Protein AF-A0A915Q107-F1 (afdb_monomer)

InterPro domains:
  IPR011598 Myc-type, basic helix-loop-helix (bHLH) domain [PF00010] (28-72)
  IPR011598 Myc-type, basic helix-loop-helix (bHLH) domain [PS50888] (27-79)
  IPR011598 Myc-type, basic helix-loop-helix (bHLH) domain [SM00353] (33-85)
  IPR036638 Helix-loop-helix DNA-binding domain superfamily [G3DSA:4.10.280.10] (27-77)
  IPR036638 Helix-loop-helix DNA-binding domain superfamily [SSF47459] (25-73)
  IPR050359 Basic helix-loop-helix transcription factors [PTHR19290] (21-73)

Structure (mmCIF, N/CA/C/O backbone):
data_AF-A0A915Q107-F1
#
_entry.id   AF-A0A915Q107-F1
#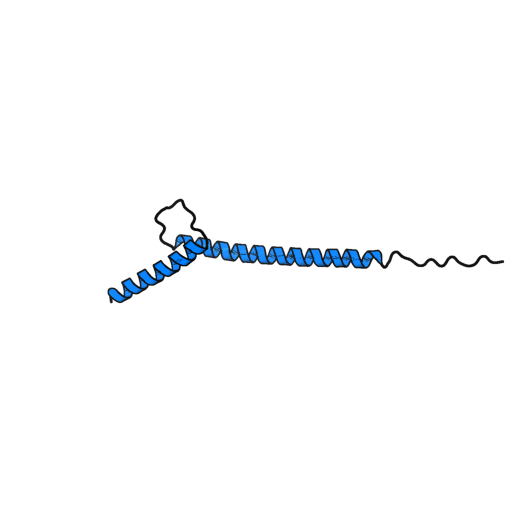
loop_
_atom_site.group_PDB
_atom_site.id
_atom_site.type_symbol
_atom_site.label_atom_id
_atom_site.label_alt_id
_atom_site.label_comp_id
_atom_site.label_asym_id
_atom_site.label_entity_id
_atom_site.label_seq_id
_atom_site.pdbx_PDB_ins_code
_atom_site.Cartn_x
_atom_site.Cartn_y
_atom_site.Cartn_z
_atom_site.occupancy
_atom_site.B_iso_or_equiv
_atom_site.auth_seq_id
_atom_site.auth_comp_id
_atom_site.auth_asym_id
_atom_site.auth_atom_id
_atom_site.pdbx_PDB_model_num
ATOM 1 N N . MET A 1 1 ? 52.239 11.592 -60.857 1.00 43.16 1 MET A N 1
ATOM 2 C CA . MET A 1 1 ? 52.809 10.636 -59.883 1.00 43.16 1 MET A CA 1
ATOM 3 C C . MET A 1 1 ? 53.106 11.462 -58.639 1.00 43.16 1 MET A C 1
ATOM 5 O O . MET A 1 1 ? 53.968 12.314 -58.725 1.00 43.16 1 MET A O 1
ATOM 9 N N . THR A 1 2 ? 52.383 11.459 -57.527 1.00 44.44 2 THR A N 1
ATOM 10 C CA . THR A 1 2 ? 51.306 10.624 -56.985 1.00 44.44 2 THR A CA 1
ATOM 11 C C . THR A 1 2 ? 50.666 11.509 -55.904 1.00 44.44 2 THR A C 1
ATOM 13 O O . THR A 1 2 ? 51.403 12.075 -55.099 1.00 44.44 2 THR A O 1
ATOM 16 N N . ALA A 1 3 ? 49.348 11.716 -55.905 1.00 46.88 3 ALA A N 1
ATOM 17 C CA . ALA A 1 3 ? 48.696 12.427 -54.800 1.00 46.88 3 ALA A CA 1
ATOM 18 C C . ALA A 1 3 ? 48.702 11.517 -53.553 1.00 46.88 3 ALA A C 1
ATOM 20 O O . ALA A 1 3 ? 48.443 10.319 -53.706 1.00 46.88 3 ALA A O 1
ATOM 21 N N . PRO A 1 4 ? 49.019 12.018 -52.346 1.00 54.91 4 PRO A N 1
ATOM 22 C CA . PRO A 1 4 ? 49.026 11.185 -51.151 1.00 54.91 4 PRO A CA 1
ATOM 23 C C . PRO A 1 4 ? 47.597 10.859 -50.692 1.00 54.91 4 PRO A C 1
ATOM 25 O O . PRO A 1 4 ? 46.687 11.682 -50.797 1.00 54.91 4 PRO A O 1
ATOM 28 N N . LEU A 1 5 ? 47.430 9.627 -50.201 1.00 49.06 5 LEU A N 1
ATOM 29 C CA . LEU A 1 5 ? 46.194 9.048 -49.675 1.00 49.06 5 LEU A CA 1
ATOM 30 C C . LEU A 1 5 ? 45.532 9.952 -48.625 1.00 49.06 5 LEU A C 1
ATOM 32 O O . LEU A 1 5 ? 46.156 10.328 -47.633 1.00 49.06 5 LEU A O 1
ATOM 36 N N . SER A 1 6 ? 44.230 10.190 -48.787 1.00 51.03 6 SER A N 1
ATOM 37 C CA . SER A 1 6 ? 43.363 10.627 -47.698 1.00 51.03 6 SER A CA 1
ATOM 38 C C . SER A 1 6 ? 43.298 9.520 -46.645 1.00 51.03 6 SER A C 1
ATOM 40 O O . SER A 1 6 ? 42.664 8.484 -46.855 1.00 51.03 6 SER A O 1
ATOM 42 N N . VAL A 1 7 ? 43.966 9.739 -45.516 1.00 50.44 7 VAL A N 1
ATOM 43 C CA . VAL A 1 7 ? 43.739 8.982 -44.285 1.00 50.44 7 VAL A CA 1
ATOM 44 C C . VAL A 1 7 ? 42.280 9.203 -43.878 1.00 50.44 7 VAL A C 1
ATOM 46 O O . VAL A 1 7 ? 41.910 10.279 -43.416 1.00 50.44 7 VAL A O 1
ATOM 49 N N . ILE A 1 8 ? 41.442 8.192 -44.101 1.00 50.84 8 ILE A N 1
ATOM 50 C CA . ILE A 1 8 ? 40.106 8.098 -43.514 1.00 50.84 8 ILE A CA 1
ATOM 51 C C . ILE A 1 8 ? 40.319 7.546 -42.106 1.00 50.84 8 ILE A C 1
ATOM 53 O O . ILE A 1 8 ? 40.489 6.345 -41.914 1.00 50.84 8 ILE A O 1
ATOM 57 N N . THR A 1 9 ? 40.387 8.428 -41.115 1.00 52.88 9 THR A N 1
ATOM 58 C CA . THR A 1 9 ? 40.149 8.043 -39.722 1.00 52.88 9 THR A CA 1
ATOM 59 C C . THR A 1 9 ? 38.643 8.067 -39.494 1.00 52.88 9 THR A C 1
ATOM 61 O O . THR A 1 9 ? 38.046 9.141 -39.448 1.00 52.88 9 THR A O 1
ATOM 64 N N . ASP A 1 10 ? 38.035 6.885 -39.392 1.00 46.75 10 ASP A N 1
ATOM 65 C CA . ASP A 1 10 ? 36.628 6.693 -39.034 1.00 46.75 10 ASP A CA 1
ATOM 66 C C . ASP A 1 10 ? 36.334 7.251 -37.625 1.00 46.75 10 ASP A C 1
ATOM 68 O O . ASP A 1 10 ? 36.498 6.575 -36.608 1.00 46.75 10 ASP A O 1
ATOM 72 N N . ASP A 1 11 ? 35.855 8.494 -37.560 1.00 51.38 11 ASP A N 1
ATOM 73 C CA . ASP A 1 11 ? 35.402 9.188 -36.337 1.00 51.38 11 ASP A CA 1
ATOM 74 C C . ASP A 1 11 ? 34.041 8.660 -35.807 1.00 51.38 11 ASP A C 1
ATOM 76 O O . ASP A 1 11 ? 33.512 9.081 -34.780 1.00 51.38 11 ASP A O 1
ATOM 80 N N . SER A 1 12 ? 33.453 7.669 -36.480 1.00 53.72 12 SER A N 1
ATOM 81 C CA . SER A 1 12 ? 32.124 7.108 -36.189 1.00 53.72 12 SER A CA 1
ATOM 82 C C . SER A 1 12 ? 32.090 6.094 -35.030 1.00 53.72 12 SER A C 1
ATOM 84 O O . SER A 1 12 ? 31.012 5.687 -34.579 1.00 53.72 12 SER A O 1
ATOM 86 N N . THR A 1 13 ? 33.248 5.699 -34.490 1.00 51.22 13 THR A N 1
ATOM 87 C CA . THR A 1 13 ? 33.333 4.677 -33.426 1.00 51.22 13 THR A CA 1
ATOM 88 C C . THR A 1 13 ? 33.220 5.265 -32.008 1.00 51.22 13 THR A C 1
ATOM 90 O O . THR A 1 13 ? 32.726 4.598 -31.095 1.00 51.22 13 THR A O 1
ATOM 93 N N . ILE A 1 14 ? 33.589 6.534 -31.794 1.00 56.06 14 ILE A N 1
ATOM 94 C CA . ILE A 1 14 ? 33.616 7.143 -30.447 1.00 56.06 14 ILE A CA 1
ATOM 95 C C . ILE A 1 14 ? 32.215 7.602 -30.002 1.00 56.06 14 ILE A C 1
ATOM 97 O O . ILE A 1 14 ? 31.864 7.503 -28.824 1.00 56.06 14 ILE A O 1
ATOM 101 N N . THR A 1 15 ? 31.357 8.016 -30.938 1.00 54.44 15 THR A N 1
ATOM 102 C CA . THR A 1 15 ? 29.999 8.492 -30.631 1.00 54.44 15 THR A CA 1
ATOM 103 C C . THR A 1 15 ? 29.032 7.350 -30.299 1.00 54.44 15 THR A C 1
ATOM 105 O O . THR A 1 15 ? 28.114 7.539 -29.516 1.00 54.44 15 THR A O 1
ATOM 108 N N . SER A 1 16 ? 29.228 6.135 -30.811 1.00 56.69 16 SER A N 1
ATOM 109 C CA . SER A 1 16 ? 28.248 5.044 -30.637 1.00 56.69 16 SER A CA 1
ATOM 110 C C . SER A 1 16 ? 28.301 4.370 -29.253 1.00 56.69 16 SER A C 1
ATOM 112 O O . SER A 1 16 ? 27.289 3.895 -28.734 1.00 56.69 16 SER A O 1
ATOM 114 N N . THR A 1 17 ? 29.468 4.356 -28.607 1.00 58.78 17 THR A N 1
ATOM 115 C CA . THR A 1 17 ? 29.703 3.622 -27.346 1.00 58.78 17 THR A CA 1
ATOM 116 C C . THR A 1 17 ? 29.162 4.343 -26.104 1.00 58.78 17 THR A C 1
ATOM 118 O O . THR A 1 17 ? 28.736 3.705 -25.133 1.00 58.78 17 THR A O 1
ATOM 121 N N . THR A 1 18 ? 29.118 5.676 -26.126 1.00 61.12 18 THR A N 1
ATOM 122 C CA . THR A 1 18 ? 28.674 6.512 -24.997 1.00 61.12 18 THR A CA 1
ATOM 123 C C . THR A 1 18 ? 27.146 6.580 -24.884 1.00 61.12 18 THR A C 1
ATOM 125 O O . THR A 1 18 ? 26.598 6.479 -23.781 1.00 61.12 18 THR A O 1
ATOM 128 N N . PHE A 1 19 ? 26.433 6.659 -26.012 1.00 63.94 19 PHE A N 1
ATOM 129 C CA . PHE A 1 19 ? 24.965 6.674 -26.055 1.00 63.94 19 PHE A CA 1
ATOM 130 C C . PHE A 1 19 ? 24.343 5.304 -25.738 1.00 63.94 19 PHE A C 1
ATOM 132 O O . PHE A 1 19 ? 23.310 5.230 -25.071 1.00 63.94 19 PHE A O 1
ATOM 139 N N . ASP A 1 20 ? 24.979 4.204 -26.144 1.00 71.44 20 ASP A N 1
ATOM 140 C CA . ASP A 1 20 ? 24.537 2.855 -25.763 1.00 71.44 20 ASP A CA 1
ATOM 141 C C . ASP A 1 20 ? 24.741 2.607 -24.254 1.00 71.44 20 ASP A C 1
ATOM 143 O O . ASP A 1 20 ? 23.851 2.122 -23.550 1.00 71.44 20 ASP A O 1
ATOM 147 N N . SER A 1 21 ? 25.872 3.054 -23.701 1.00 75.06 21 SER A N 1
ATOM 148 C CA . SER A 1 21 ? 26.150 2.962 -22.260 1.00 75.06 21 SER A CA 1
ATOM 149 C C . SER A 1 21 ? 25.155 3.764 -21.407 1.00 75.06 21 SER A C 1
ATOM 151 O O . SER A 1 21 ? 24.679 3.276 -20.373 1.00 75.06 21 SER A O 1
ATOM 153 N N . SER A 1 22 ? 24.774 4.968 -21.848 1.00 79.94 22 SER A N 1
ATOM 154 C CA . SER A 1 22 ? 23.776 5.794 -21.154 1.00 79.94 22 SER A CA 1
ATOM 155 C C . SER A 1 22 ? 22.363 5.191 -21.230 1.00 79.94 22 SER A C 1
ATOM 157 O O . SER A 1 22 ? 21.646 5.160 -20.221 1.00 79.94 22 SER A O 1
ATOM 159 N N . ASN A 1 23 ? 21.986 4.602 -22.370 1.00 87.94 23 ASN A N 1
ATOM 160 C CA . ASN A 1 23 ? 20.724 3.876 -22.533 1.00 87.94 23 ASN A CA 1
ATOM 161 C C . ASN A 1 23 ? 20.667 2.602 -21.677 1.00 87.94 23 ASN A C 1
ATOM 163 O O . ASN A 1 23 ? 19.679 2.374 -20.972 1.00 87.94 23 ASN A O 1
ATOM 167 N N . LYS A 1 24 ? 21.748 1.814 -21.633 1.00 88.31 24 LYS A N 1
ATOM 168 C CA . LYS A 1 24 ? 21.874 0.648 -20.740 1.00 88.31 24 LYS A CA 1
ATOM 169 C C . LYS A 1 24 ? 21.724 1.043 -19.269 1.00 88.31 24 LYS A C 1
ATOM 171 O O . LYS A 1 24 ? 21.009 0.369 -18.521 1.00 88.31 24 LYS A O 1
ATOM 176 N N . SER A 1 25 ? 22.335 2.153 -18.849 1.00 91.25 25 SER A N 1
ATOM 177 C CA . SER A 1 25 ? 22.173 2.705 -17.496 1.00 91.25 25 SER A CA 1
ATOM 178 C C . SER A 1 25 ? 20.716 3.093 -17.202 1.00 91.25 25 SER A C 1
ATOM 180 O O . SER A 1 25 ? 20.148 2.694 -16.176 1.00 91.25 25 SER A O 1
ATOM 182 N N . ARG A 1 26 ? 20.053 3.782 -18.141 1.00 93.25 26 ARG A N 1
ATOM 183 C CA . ARG A 1 26 ? 18.633 4.151 -18.027 1.00 93.25 26 ARG A CA 1
ATOM 184 C C . ARG A 1 26 ? 17.731 2.926 -17.871 1.00 93.25 26 ARG A C 1
ATOM 186 O O . ARG A 1 26 ? 16.878 2.929 -16.983 1.00 93.25 26 ARG A O 1
ATOM 193 N N . ILE A 1 27 ? 17.945 1.879 -18.668 1.00 94.69 27 ILE A N 1
ATOM 194 C CA . ILE A 1 27 ? 17.178 0.626 -18.602 1.00 94.69 27 ILE A CA 1
ATOM 195 C C . ILE A 1 27 ? 17.379 -0.064 -17.248 1.00 94.69 27 ILE A C 1
ATOM 197 O O . ILE A 1 27 ? 16.408 -0.478 -16.609 1.00 94.69 27 ILE A O 1
ATOM 201 N N . ARG A 1 28 ? 18.622 -0.151 -16.752 1.00 95.75 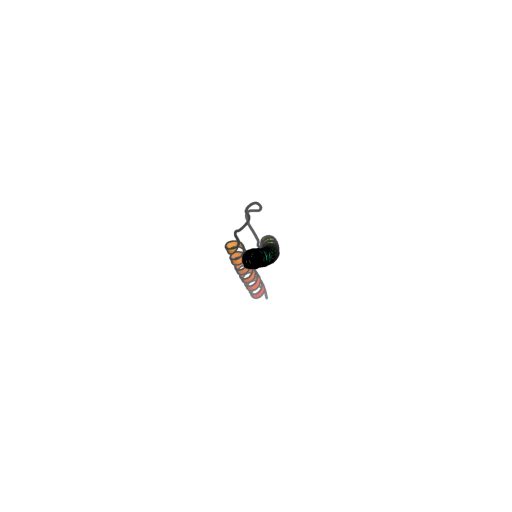28 ARG A N 1
ATOM 202 C CA . ARG A 1 28 ? 18.916 -0.732 -15.428 1.00 95.75 28 ARG A CA 1
ATOM 203 C C . ARG A 1 28 ? 18.190 0.019 -14.313 1.00 95.75 28 ARG A C 1
ATOM 205 O O . ARG A 1 28 ? 17.563 -0.621 -13.464 1.00 95.75 28 ARG A O 1
ATOM 212 N N . ARG A 1 29 ? 18.210 1.356 -14.357 1.00 96.69 29 ARG A N 1
ATOM 213 C CA . ARG A 1 29 ? 17.490 2.218 -13.408 1.00 96.69 29 ARG A CA 1
ATOM 214 C C . ARG A 1 29 ? 15.978 2.017 -13.490 1.00 96.69 29 ARG A C 1
ATOM 216 O O . ARG A 1 29 ? 15.335 1.845 -12.461 1.00 96.69 29 ARG A O 1
ATOM 223 N N . GLN A 1 30 ? 15.403 1.960 -14.690 1.00 97.25 30 GLN A N 1
ATOM 224 C CA . GLN A 1 30 ? 13.974 1.680 -14.871 1.00 97.25 30 GLN A CA 1
ATOM 225 C C . GLN A 1 30 ? 13.587 0.307 -14.308 1.00 97.25 30 GLN A C 1
ATOM 227 O O . GLN A 1 30 ? 12.618 0.205 -13.556 1.00 97.25 30 GLN A O 1
ATOM 232 N N . LYS A 1 31 ? 14.382 -0.736 -14.583 1.00 97.62 31 LYS A N 1
ATOM 233 C CA . LYS A 1 31 ? 14.159 -2.083 -14.039 1.00 97.62 31 LYS A CA 1
ATOM 234 C C . LYS A 1 31 ? 14.226 -2.081 -12.508 1.00 97.62 31 LYS A C 1
ATOM 236 O O . LYS A 1 31 ? 13.422 -2.755 -11.871 1.00 97.62 31 LYS A O 1
ATOM 241 N N . ALA A 1 32 ? 15.162 -1.337 -11.914 1.00 97.50 32 ALA A N 1
ATOM 242 C CA . ALA A 1 32 ? 15.259 -1.174 -10.462 1.00 97.50 32 ALA A CA 1
ATOM 243 C C . ALA A 1 32 ? 14.030 -0.468 -9.874 1.00 97.50 32 ALA A C 1
ATOM 245 O O . ALA A 1 32 ? 13.430 -0.980 -8.931 1.00 97.50 32 ALA A O 1
ATOM 246 N N . ASN A 1 33 ? 13.590 0.629 -10.491 1.00 98.31 33 ASN A N 1
ATOM 247 C CA . ASN A 1 33 ? 12.407 1.370 -10.055 1.00 98.31 33 ASN A CA 1
ATOM 248 C C . ASN A 1 33 ? 11.135 0.515 -10.124 1.00 98.31 33 ASN A C 1
ATOM 250 O O . ASN A 1 33 ? 10.308 0.562 -9.217 1.00 98.31 33 ASN A O 1
ATOM 254 N N . THR A 1 34 ? 10.976 -0.297 -11.172 1.00 98.38 34 THR A N 1
ATOM 255 C CA . THR A 1 34 ? 9.845 -1.230 -11.280 1.00 98.38 34 THR A CA 1
ATOM 256 C C . THR A 1 34 ? 9.872 -2.286 -10.177 1.00 98.38 34 THR A C 1
ATOM 258 O O . THR A 1 34 ? 8.832 -2.556 -9.578 1.00 98.38 34 THR A O 1
ATOM 261 N N . ARG A 1 35 ? 11.048 -2.839 -9.848 1.00 98.38 35 ARG A N 1
ATOM 262 C CA . ARG A 1 35 ? 11.182 -3.784 -8.727 1.00 98.38 35 ARG A CA 1
ATOM 263 C C . ARG A 1 35 ? 10.770 -3.150 -7.401 1.00 98.38 35 ARG A C 1
ATOM 265 O O . ARG A 1 35 ? 9.989 -3.754 -6.671 1.00 98.38 35 ARG A O 1
ATOM 272 N N . GLU A 1 36 ? 11.236 -1.936 -7.114 1.00 98.44 36 GLU A N 1
ATOM 273 C CA . GLU A 1 36 ? 10.879 -1.265 -5.859 1.00 98.44 36 GLU A CA 1
ATOM 274 C C . GLU A 1 36 ? 9.391 -0.917 -5.801 1.00 98.44 36 GLU A C 1
ATOM 276 O O . GLU A 1 36 ? 8.748 -1.109 -4.771 1.00 98.44 36 GLU A O 1
ATOM 281 N N . ARG A 1 37 ? 8.798 -0.498 -6.926 1.00 98.44 37 ARG A N 1
ATOM 282 C CA . ARG A 1 37 ? 7.354 -0.255 -6.999 1.00 98.44 37 ARG A CA 1
ATOM 283 C C . ARG A 1 37 ? 6.561 -1.522 -6.665 1.00 98.44 37 ARG A C 1
ATOM 285 O O . ARG A 1 37 ? 5.647 -1.467 -5.845 1.00 98.44 37 ARG A O 1
ATOM 292 N N . ASN A 1 38 ? 6.954 -2.673 -7.214 1.00 98.06 38 ASN A N 1
ATOM 293 C CA . ASN A 1 38 ? 6.325 -3.962 -6.907 1.00 98.06 38 ASN A CA 1
ATOM 294 C C . ASN A 1 38 ? 6.488 -4.354 -5.431 1.00 98.06 38 ASN A C 1
ATOM 296 O O . ASN A 1 38 ? 5.526 -4.799 -4.802 1.00 98.06 38 ASN A O 1
ATOM 300 N N . ARG A 1 39 ? 7.671 -4.125 -4.846 1.00 98.19 39 ARG A N 1
ATOM 301 C CA . ARG A 1 39 ? 7.913 -4.339 -3.410 1.00 98.19 39 ARG A CA 1
ATOM 302 C C . ARG A 1 39 ? 6.976 -3.480 -2.556 1.00 98.19 39 ARG A C 1
ATOM 304 O O . ARG A 1 39 ? 6.333 -3.984 -1.634 1.00 98.19 39 ARG A O 1
ATOM 311 N N . MET A 1 40 ? 6.836 -2.202 -2.910 1.00 98.31 40 MET A N 1
ATOM 312 C CA . MET A 1 40 ? 5.944 -1.264 -2.229 1.00 98.31 40 MET A CA 1
ATOM 313 C C . MET A 1 40 ? 4.464 -1.620 -2.389 1.00 98.31 40 MET A C 1
ATOM 315 O O . MET A 1 40 ? 3.704 -1.460 -1.432 1.00 98.31 40 MET A O 1
ATOM 319 N N . HIS A 1 41 ? 4.040 -2.150 -3.541 1.00 98.00 41 HIS A N 1
ATOM 320 C CA . HIS A 1 41 ? 2.689 -2.696 -3.706 1.00 98.00 41 HIS A CA 1
ATOM 321 C C . HIS A 1 41 ? 2.428 -3.861 -2.741 1.00 98.00 41 HIS A C 1
ATOM 323 O O . HIS A 1 41 ? 1.377 -3.889 -2.099 1.00 98.00 41 HIS A O 1
ATOM 329 N N . GLY A 1 42 ? 3.396 -4.766 -2.564 1.00 97.44 42 GLY A N 1
ATOM 330 C CA . GLY A 1 42 ? 3.317 -5.844 -1.573 1.00 97.44 42 GLY A CA 1
ATOM 331 C C . GLY A 1 42 ? 3.160 -5.322 -0.141 1.00 97.44 42 GLY A C 1
ATOM 332 O O . GLY A 1 42 ? 2.259 -5.753 0.581 1.00 97.44 42 GLY A O 1
ATOM 333 N N . LEU A 1 43 ? 3.975 -4.336 0.245 1.00 97.06 43 LEU A N 1
ATOM 334 C CA . LEU A 1 43 ? 3.898 -3.706 1.566 1.00 97.06 43 LEU A CA 1
ATOM 335 C C . LEU A 1 43 ? 2.549 -3.011 1.798 1.00 97.06 43 LEU A C 1
ATOM 337 O O . LEU A 1 43 ? 1.933 -3.176 2.849 1.00 97.06 43 LEU A O 1
ATOM 341 N N . ASN A 1 44 ? 2.069 -2.252 0.812 1.00 96.50 44 ASN A N 1
ATOM 342 C CA . ASN A 1 44 ? 0.786 -1.562 0.916 1.00 96.50 44 ASN A CA 1
ATOM 343 C C . ASN A 1 44 ? -0.376 -2.563 1.037 1.00 96.50 44 ASN A C 1
ATOM 345 O O . ASN A 1 44 ? -1.267 -2.344 1.854 1.00 96.50 44 ASN A O 1
ATOM 349 N N . ARG A 1 45 ? -0.329 -3.696 0.318 1.00 96.56 45 ARG A N 1
ATOM 350 C CA . ARG A 1 45 ? -1.328 -4.770 0.445 1.00 96.56 45 ARG A CA 1
ATOM 351 C C . ARG A 1 45 ? -1.338 -5.384 1.846 1.00 96.56 45 ARG A C 1
ATOM 353 O O . ARG A 1 45 ? -2.407 -5.641 2.392 1.00 96.56 45 ARG A O 1
ATOM 360 N N . ALA A 1 46 ? -0.167 -5.621 2.435 1.00 95.81 46 ALA A N 1
ATOM 361 C CA . ALA A 1 46 ? -0.066 -6.105 3.811 1.00 95.81 46 ALA A CA 1
ATOM 362 C C . ALA A 1 46 ? -0.638 -5.089 4.816 1.00 95.81 46 ALA A C 1
ATOM 364 O O . ALA A 1 46 ? -1.377 -5.469 5.722 1.00 95.81 46 ALA A O 1
ATOM 365 N N . LEU A 1 47 ? -0.370 -3.795 4.619 1.00 95.56 47 LEU A N 1
ATOM 366 C CA . LEU A 1 47 ? -0.933 -2.735 5.453 1.00 95.56 47 LEU A CA 1
ATOM 367 C C . LEU A 1 47 ? -2.463 -2.644 5.327 1.00 95.56 47 LEU A C 1
ATOM 369 O O . LEU A 1 47 ? -3.145 -2.438 6.324 1.00 95.56 47 LEU A O 1
ATOM 373 N N . ASP A 1 48 ? -3.017 -2.827 4.128 1.00 92.81 48 ASP A N 1
ATOM 374 C CA . ASP A 1 48 ? -4.470 -2.872 3.935 1.00 92.81 48 ASP A CA 1
ATOM 375 C C . ASP A 1 48 ? -5.108 -4.075 4.651 1.00 92.81 48 ASP A C 1
ATOM 377 O O . ASP A 1 48 ? -6.168 -3.925 5.254 1.00 92.81 48 ASP A O 1
ATOM 381 N N . LYS A 1 49 ? -4.440 -5.238 4.690 1.00 92.94 49 LYS A N 1
ATOM 382 C CA . LYS A 1 49 ? -4.881 -6.369 5.530 1.00 92.94 49 LYS A CA 1
ATOM 383 C C . LYS A 1 49 ? -4.854 -6.027 7.021 1.00 92.94 49 LYS A C 1
ATOM 385 O O . LYS A 1 49 ? -5.763 -6.419 7.745 1.00 92.94 49 LYS A O 1
ATOM 390 N N . LEU A 1 50 ? -3.840 -5.290 7.481 1.00 92.62 50 LEU A N 1
ATOM 391 C CA . LEU A 1 50 ? -3.774 -4.839 8.872 1.00 92.62 50 LEU A CA 1
ATOM 392 C C . LEU A 1 50 ? -4.956 -3.922 9.212 1.00 92.62 50 LEU A C 1
ATOM 394 O O . LEU A 1 50 ? -5.590 -4.123 10.242 1.00 92.62 50 LEU A O 1
ATOM 398 N N . ARG A 1 51 ? -5.318 -2.986 8.323 1.00 92.44 51 ARG A N 1
ATOM 399 C CA . ARG A 1 51 ? -6.481 -2.098 8.518 1.00 92.44 51 ARG A CA 1
ATOM 400 C C . ARG A 1 51 ? -7.788 -2.854 8.764 1.00 92.44 51 ARG A C 1
ATOM 402 O O . ARG A 1 51 ? -8.599 -2.377 9.537 1.00 92.44 51 ARG A O 1
ATOM 409 N N . GLN A 1 52 ? -7.975 -4.027 8.156 1.00 88.38 52 GLN A N 1
ATOM 410 C CA . GLN A 1 52 ? -9.175 -4.855 8.359 1.00 88.38 52 GLN A CA 1
ATOM 411 C C . GLN A 1 52 ? -9.247 -5.496 9.752 1.00 88.38 52 GLN A C 1
ATOM 413 O O . GLN A 1 52 ? -10.321 -5.896 10.186 1.00 88.38 52 GLN A O 1
ATOM 418 N N . ARG A 1 53 ? -8.106 -5.660 10.430 1.00 87.50 53 ARG A N 1
ATOM 419 C CA . ARG A 1 53 ? -8.021 -6.269 11.769 1.00 87.50 53 ARG A CA 1
ATOM 420 C C . ARG A 1 53 ? -7.983 -5.239 12.886 1.00 87.50 53 ARG A C 1
ATOM 422 O O . ARG A 1 53 ? -8.211 -5.584 14.040 1.00 87.50 53 ARG A O 1
ATOM 429 N N . VAL A 1 54 ? -7.662 -3.997 12.548 1.00 85.06 54 VAL A N 1
ATOM 430 C CA . VAL A 1 54 ? -7.678 -2.888 13.489 1.00 85.06 54 VAL A CA 1
ATOM 431 C C . VAL A 1 54 ? -9.133 -2.436 13.669 1.00 85.06 54 VAL A C 1
ATOM 433 O O . VAL A 1 54 ? -9.782 -2.138 12.671 1.00 85.06 54 VAL A O 1
ATOM 436 N N . PRO A 1 55 ? -9.670 -2.383 14.897 1.00 80.31 55 PRO A N 1
ATOM 437 C CA . PRO A 1 55 ? -11.020 -1.888 15.141 1.00 80.31 55 PRO A CA 1
ATOM 438 C C . PRO A 1 55 ? -11.089 -0.384 14.838 1.00 80.31 55 PRO A C 1
ATOM 440 O O . PRO A 1 55 ? -10.395 0.413 15.467 1.00 80.31 55 PRO A O 1
ATOM 443 N N . ILE A 1 56 ? -11.910 0.004 13.858 1.00 75.81 56 ILE A N 1
ATOM 444 C CA . ILE A 1 56 ? -12.130 1.402 13.448 1.00 75.81 56 ILE A CA 1
ATOM 445 C C . ILE A 1 56 ? -13.599 1.750 13.697 1.00 75.81 56 ILE A C 1
ATOM 447 O O . ILE A 1 56 ? -14.487 0.980 13.337 1.00 75.81 56 ILE A O 1
ATOM 451 N N . THR A 1 57 ? -13.863 2.913 14.293 1.00 63.66 57 THR A N 1
ATOM 452 C CA . THR A 1 57 ? -15.223 3.397 14.589 1.00 63.66 57 THR A CA 1
ATOM 453 C C . THR A 1 57 ? -15.931 3.984 13.365 1.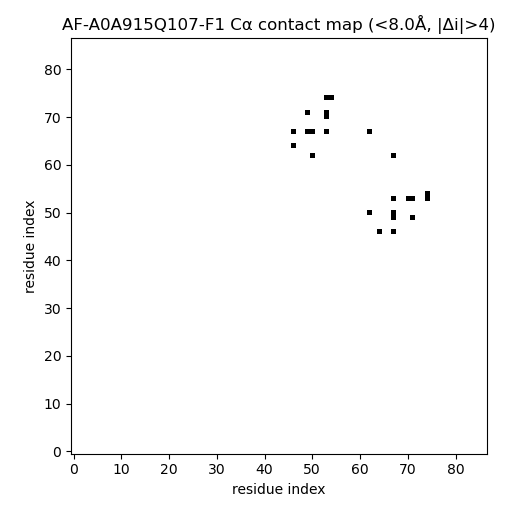00 63.66 57 THR A C 1
ATOM 455 O O . THR A 1 57 ? -17.156 4.066 13.343 1.00 63.66 57 THR A O 1
ATOM 458 N N . THR A 1 58 ? -15.186 4.358 12.320 1.00 66.75 58 THR A N 1
ATOM 459 C CA . THR A 1 58 ? -15.710 4.958 11.088 1.00 66.75 58 THR A CA 1
ATOM 460 C C . THR A 1 58 ? -15.445 4.049 9.886 1.00 66.75 58 THR A C 1
ATOM 462 O O . THR A 1 58 ? -14.354 4.017 9.321 1.00 66.75 58 THR A O 1
ATOM 465 N N . GLN A 1 59 ? -16.473 3.306 9.458 1.00 63.84 59 GLN A N 1
ATOM 466 C CA . GLN A 1 59 ? -16.384 2.317 8.367 1.00 63.84 59 GLN A CA 1
ATOM 467 C C . GLN A 1 59 ? -15.917 2.899 7.017 1.00 63.84 59 GLN A C 1
ATOM 469 O O . GLN A 1 59 ? -15.443 2.159 6.160 1.00 63.84 59 GLN A O 1
ATOM 474 N N . HIS A 1 60 ? -16.015 4.218 6.830 1.00 67.19 60 HIS A N 1
ATOM 475 C CA . HIS A 1 60 ? -15.687 4.895 5.573 1.00 67.19 60 HIS A CA 1
ATOM 476 C C . HIS A 1 60 ? -14.324 5.605 5.544 1.00 67.19 60 HIS A C 1
ATOM 478 O O . HIS A 1 60 ? -13.907 6.047 4.472 1.00 67.19 60 HIS A O 1
ATOM 484 N N . GLN A 1 61 ? -13.602 5.722 6.668 1.00 79.50 61 GLN A N 1
ATOM 485 C CA . GLN A 1 61 ? -12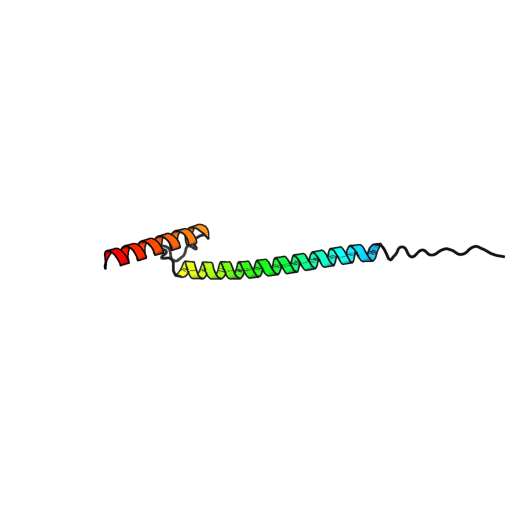.344 6.475 6.698 1.00 79.50 61 GLN A CA 1
ATOM 486 C C . GLN A 1 61 ? -11.126 5.549 6.649 1.00 79.50 61 GLN A C 1
ATOM 488 O O . GLN A 1 61 ? -10.850 4.775 7.566 1.00 79.50 61 GLN A O 1
ATOM 493 N N . LYS A 1 62 ? -10.333 5.665 5.578 1.00 83.69 62 LYS A N 1
ATOM 494 C CA . LYS A 1 62 ? -9.057 4.951 5.474 1.00 83.69 62 LYS A CA 1
ATOM 495 C C . LYS A 1 62 ? -8.009 5.621 6.365 1.00 83.69 62 LYS A C 1
ATOM 497 O O . LYS A 1 62 ? -7.542 6.712 6.057 1.00 83.69 62 LYS A O 1
ATOM 502 N N . LEU A 1 63 ? -7.585 4.925 7.420 1.00 88.00 63 LEU A N 1
ATOM 503 C CA . LEU A 1 63 ? -6.490 5.368 8.289 1.00 88.00 63 LEU A CA 1
ATOM 504 C C . LEU A 1 63 ? -5.180 5.548 7.508 1.00 88.00 63 LEU A C 1
ATOM 506 O O . LEU A 1 63 ? -4.821 4.720 6.653 1.00 88.00 63 LEU A O 1
ATOM 510 N N . SER A 1 64 ? -4.407 6.578 7.852 1.00 93.75 64 SER A N 1
ATOM 511 C CA . SER A 1 64 ? -3.047 6.769 7.340 1.00 93.75 64 SER A CA 1
ATOM 512 C C . SER A 1 64 ? -2.120 5.620 7.766 1.00 93.75 64 SER A C 1
ATOM 514 O O . SER A 1 64 ? -2.461 4.771 8.599 1.00 93.75 64 SER A O 1
ATOM 516 N N . LYS A 1 65 ? -0.918 5.551 7.172 1.00 94.31 65 LYS A N 1
ATOM 517 C CA . LYS A 1 65 ? 0.051 4.487 7.494 1.00 94.31 65 LYS A CA 1
ATOM 518 C C . LYS A 1 65 ? 0.441 4.503 8.973 1.00 94.31 65 LYS A C 1
ATOM 520 O O . LYS A 1 65 ? 0.453 3.451 9.603 1.00 94.31 65 LYS A O 1
ATOM 525 N N . ILE A 1 66 ? 0.731 5.685 9.518 1.00 95.50 66 ILE A N 1
ATOM 526 C CA . ILE A 1 66 ? 1.175 5.834 10.907 1.00 95.50 66 ILE A CA 1
AT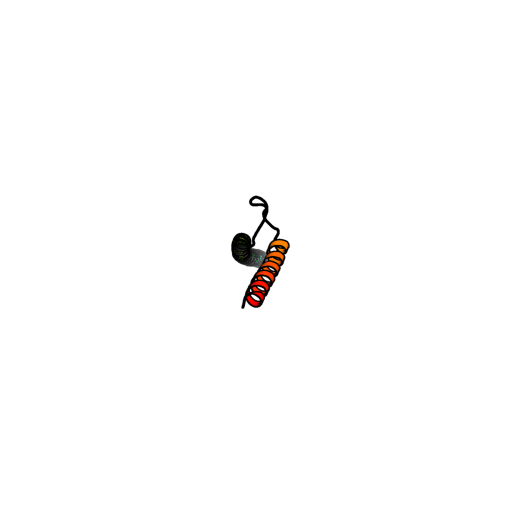OM 527 C C . ILE A 1 66 ? 0.050 5.542 11.900 1.00 95.50 66 ILE A C 1
ATOM 529 O O . ILE A 1 66 ? 0.280 4.836 12.879 1.00 95.50 66 ILE A O 1
ATOM 533 N N . GLU A 1 67 ? -1.167 6.011 11.624 1.00 92.75 67 GLU A N 1
ATOM 534 C CA . GLU A 1 67 ? -2.332 5.746 12.474 1.00 92.75 67 GLU A CA 1
ATOM 535 C C . GLU A 1 67 ? -2.631 4.250 12.542 1.00 92.75 67 GLU A C 1
ATOM 537 O O . GLU A 1 67 ? -2.785 3.710 13.634 1.00 92.75 67 GLU A O 1
ATOM 542 N N . THR A 1 68 ? -2.611 3.562 11.393 1.00 94.06 68 THR A N 1
ATOM 543 C CA . THR A 1 68 ? -2.827 2.107 11.327 1.00 94.06 68 THR A CA 1
ATOM 544 C C . THR A 1 68 ? -1.819 1.359 12.208 1.00 94.06 68 THR A C 1
ATOM 546 O O . THR A 1 68 ? -2.201 0.481 12.978 1.00 94.06 68 THR A O 1
ATOM 549 N N . LEU A 1 69 ? -0.530 1.712 12.123 1.00 94.75 69 LEU A N 1
ATOM 550 C CA . LEU A 1 69 ? 0.530 1.052 12.895 1.00 94.75 69 LEU A CA 1
ATOM 551 C C . LEU A 1 69 ? 0.434 1.341 14.398 1.00 94.75 69 LEU A C 1
ATOM 553 O O . LEU A 1 69 ? 0.652 0.443 15.211 1.00 94.75 69 LEU A O 1
ATOM 557 N N . ARG A 1 70 ? 0.109 2.584 14.772 1.00 93.88 70 ARG A N 1
ATOM 558 C CA . ARG A 1 70 ? -0.087 2.970 16.174 1.00 93.88 70 ARG A CA 1
ATOM 559 C C . ARG A 1 70 ? -1.268 2.222 16.777 1.00 93.88 70 ARG A C 1
ATOM 561 O O . ARG A 1 70 ? -1.110 1.579 17.809 1.00 93.88 70 ARG A O 1
ATOM 568 N N . LEU A 1 71 ? -2.419 2.252 16.108 1.00 91.81 71 LEU A N 1
ATOM 569 C CA . LEU A 1 71 ? -3.637 1.633 16.618 1.00 91.81 71 LEU A CA 1
ATOM 570 C C . LEU A 1 71 ? -3.497 0.111 16.728 1.00 91.81 71 LEU A C 1
ATOM 572 O O . LEU A 1 71 ? -3.853 -0.446 17.759 1.00 91.81 71 LEU A O 1
ATOM 576 N N . ALA A 1 72 ? -2.870 -0.550 15.749 1.00 93.12 72 ALA A N 1
ATOM 577 C CA . ALA A 1 72 ? -2.567 -1.981 15.832 1.00 93.12 72 ALA A CA 1
ATOM 578 C C . ALA A 1 72 ? -1.758 -2.345 17.090 1.00 93.12 72 ALA A C 1
ATOM 580 O O . ALA A 1 72 ? -2.090 -3.306 17.784 1.00 93.12 72 ALA A O 1
ATOM 581 N N . ARG A 1 73 ? -0.726 -1.554 17.416 1.00 92.94 73 ARG A N 1
ATOM 582 C CA . ARG A 1 73 ? 0.078 -1.748 18.630 1.00 92.94 73 ARG A CA 1
ATOM 583 C C . ARG A 1 73 ? -0.764 -1.575 19.893 1.00 92.94 73 ARG A C 1
ATOM 585 O O . ARG A 1 73 ? -0.684 -2.419 20.780 1.00 92.94 73 ARG A O 1
ATOM 592 N N . TYR A 1 74 ? -1.562 -0.510 19.972 1.00 91.38 74 TYR A N 1
ATOM 593 C CA . TYR A 1 74 ? -2.430 -0.272 21.127 1.00 91.38 74 TYR A CA 1
ATOM 594 C C . TYR A 1 74 ? -3.448 -1.397 21.314 1.00 91.38 74 TYR A C 1
ATOM 596 O O . TYR A 1 74 ? -3.568 -1.915 22.418 1.00 91.38 74 TYR A O 1
ATOM 604 N N . CYS A 1 75 ? -4.119 -1.833 20.244 1.00 88.31 75 CYS A N 1
ATOM 605 C CA . CYS A 1 75 ? -5.086 -2.927 20.313 1.00 88.31 75 CYS A CA 1
ATOM 606 C C . CYS A 1 75 ? -4.448 -4.223 20.812 1.00 88.31 75 CYS A C 1
ATOM 608 O O . CYS A 1 75 ? -5.032 -4.893 21.656 1.00 88.31 75 CYS A O 1
ATOM 610 N N . GLN A 1 76 ? -3.238 -4.557 20.357 1.00 89.88 76 GLN A N 1
ATOM 611 C CA . GLN A 1 76 ? -2.546 -5.748 20.845 1.00 89.88 76 GLN A CA 1
ATOM 612 C C . GLN A 1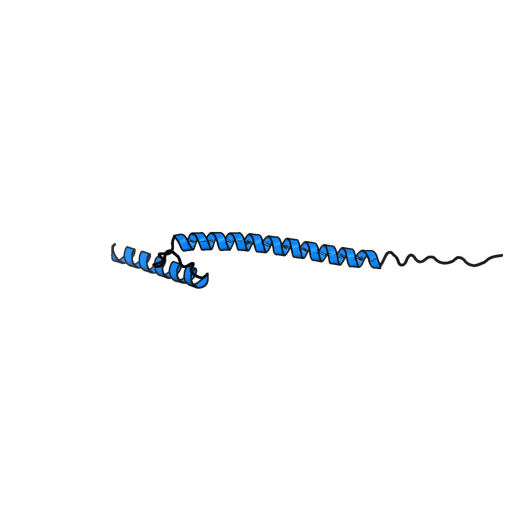 76 ? -2.213 -5.661 22.338 1.00 89.88 76 GLN A C 1
ATOM 614 O O . GLN A 1 76 ? -2.413 -6.63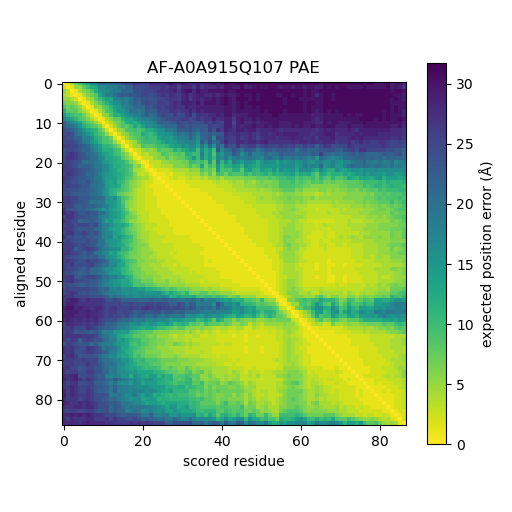6 23.056 1.00 89.88 76 GLN A O 1
ATOM 619 N N . ILE A 1 77 ? -1.750 -4.501 22.813 1.00 90.25 77 ILE A N 1
ATOM 620 C CA . ILE A 1 77 ? -1.463 -4.280 24.238 1.00 90.25 77 ILE A CA 1
ATOM 621 C C . ILE A 1 77 ? -2.744 -4.396 25.069 1.00 90.25 77 ILE A C 1
ATOM 623 O O . ILE A 1 77 ? -2.741 -5.079 26.086 1.00 9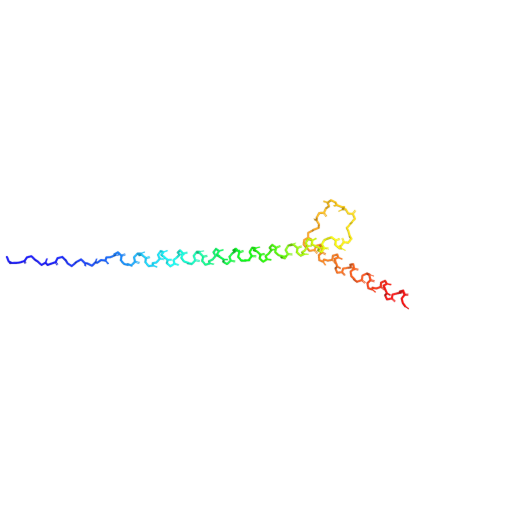0.25 77 ILE A O 1
ATOM 627 N N . ILE A 1 78 ? -3.838 -3.771 24.626 1.00 88.12 78 ILE A N 1
ATOM 628 C CA . ILE A 1 78 ? -5.123 -3.784 25.339 1.00 88.12 78 ILE A CA 1
ATOM 629 C C . ILE A 1 78 ? -5.680 -5.206 25.426 1.00 88.12 78 ILE A C 1
ATOM 631 O O . ILE A 1 78 ? -6.054 -5.643 26.509 1.00 88.12 78 ILE A O 1
ATOM 635 N N . ILE A 1 79 ? -5.700 -5.940 24.308 1.00 88.81 79 ILE A N 1
ATOM 636 C CA . ILE A 1 79 ? -6.186 -7.327 24.278 1.00 88.81 79 ILE A CA 1
ATOM 637 C C . ILE A 1 79 ? -5.329 -8.205 25.192 1.00 88.81 79 ILE A C 1
ATOM 639 O O . ILE A 1 79 ? -5.866 -8.985 25.970 1.00 88.81 79 ILE A O 1
ATOM 643 N N . PHE A 1 80 ? -4.003 -8.066 25.138 1.00 92.19 80 PHE A N 1
ATOM 644 C CA . PHE A 1 80 ? -3.098 -8.848 25.977 1.00 92.19 80 PHE A CA 1
ATOM 645 C C . PHE A 1 80 ? -3.265 -8.537 27.470 1.00 92.19 80 PHE A C 1
ATOM 647 O O . PHE A 1 80 ? -3.362 -9.457 28.276 1.00 92.19 80 PHE A O 1
ATOM 654 N N . ALA A 1 81 ? -3.361 -7.255 27.835 1.00 90.31 81 ALA A N 1
ATOM 655 C CA . ALA A 1 81 ? -3.612 -6.835 29.211 1.00 90.31 81 ALA A CA 1
ATOM 656 C C . ALA A 1 81 ? -4.950 -7.383 29.727 1.00 90.31 81 ALA A C 1
ATOM 658 O O . ALA A 1 81 ? -4.994 -7.958 30.807 1.00 90.31 81 ALA A O 1
ATOM 659 N N . PHE A 1 82 ? -6.013 -7.286 28.923 1.00 92.44 82 PHE A N 1
ATOM 660 C CA . PHE A 1 82 ? -7.330 -7.828 29.256 1.00 92.44 82 PHE A CA 1
ATOM 661 C C . PHE A 1 82 ? -7.299 -9.347 29.478 1.00 92.44 82 PHE A C 1
ATOM 663 O O . PHE A 1 82 ? -7.876 -9.833 30.445 1.00 92.44 82 PHE A O 1
ATOM 670 N N . LEU A 1 83 ? -6.585 -10.097 28.631 1.00 91.31 83 LEU A N 1
ATOM 671 C CA . LEU A 1 83 ? -6.432 -11.548 28.786 1.00 91.31 83 LEU A CA 1
ATOM 672 C C . LEU A 1 83 ? -5.671 -11.936 30.062 1.00 91.31 83 LEU A C 1
ATOM 674 O O . LEU A 1 83 ? -6.045 -12.919 30.697 1.00 91.31 83 LEU A O 1
ATOM 678 N N . ILE A 1 84 ? -4.640 -11.172 30.445 1.00 92.25 84 ILE A N 1
ATOM 679 C CA . ILE A 1 84 ? -3.920 -11.375 31.713 1.00 92.25 84 ILE A CA 1
ATOM 680 C C . ILE A 1 84 ? -4.828 -11.079 32.901 1.00 92.25 84 ILE A C 1
ATOM 682 O O . ILE A 1 84 ? -4.809 -11.819 33.867 1.00 92.25 84 ILE A O 1
ATOM 686 N N . THR A 1 85 ? -5.619 -10.007 32.848 1.00 91.94 85 THR A N 1
ATOM 687 C CA . THR A 1 85 ? -6.499 -9.631 33.965 1.00 91.94 85 THR A CA 1
ATOM 688 C C . THR A 1 85 ? -7.627 -10.644 34.213 1.00 91.94 85 THR A C 1
ATOM 690 O O . THR A 1 85 ? -8.181 -10.665 35.306 1.00 91.94 85 THR A O 1
ATOM 693 N N . ILE A 1 86 ? -7.987 -11.463 33.220 1.00 88.81 86 ILE A N 1
ATOM 694 C CA . ILE A 1 86 ? -9.093 -12.436 33.306 1.00 88.81 86 ILE A CA 1
ATOM 695 C C . ILE A 1 86 ? -8.631 -13.848 33.710 1.00 88.81 86 ILE A C 1
ATOM 697 O O . ILE A 1 86 ? -9.475 -14.659 34.090 1.00 88.81 86 ILE A O 1
ATOM 701 N N . ASN A 1 87 ? -7.330 -14.149 33.641 1.00 73.94 87 ASN A N 1
ATOM 702 C CA . ASN A 1 87 ? -6.754 -15.4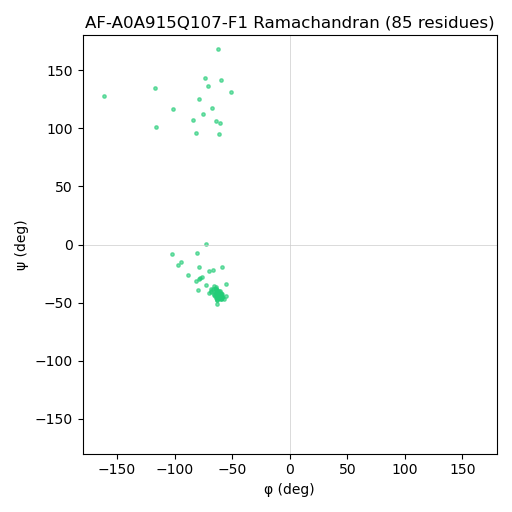08 34.137 1.00 73.94 87 ASN A CA 1
ATOM 703 C C . ASN A 1 87 ? -6.211 -15.232 35.555 1.00 73.94 87 ASN A C 1
ATOM 705 O O . ASN A 1 87 ? -6.429 -16.155 36.367 1.00 73.94 87 ASN A O 1
#

Organism: NCBI:txid48799

Sequence (87 aa):
MTAPLSVITDDSTITSTTFDSSNKSRIRRQKANTRERNRMHGLNRALDKLRQRVPITTQHQKLSKIETLRLARYCQIIIFAFLITIN

Mean predicted aligned error: 12.26 Å

Radius of gyration: 30.89 Å; Cα contacts (8 Å, |Δi|>4): 12; chains: 1; bounding box: 69×28×94 Å

Foldseek 3Di:
DDDDDDPPPPPPPPVPPVVVVVVVVVVVVVVVVVVVVVVVVVVVVVLVVLVVVQDDPDPPDDDDSVRSVVSSVVVVVVVVVVVVVVD

pLDDT: mean 81.78, std 17.48, range [43.16, 98.44]

Solvent-accessible surface area (backbone atoms only — not comparable to full-atom values): 5382 Å² total; per-residue (Å²): 140,77,87,81,80,83,82,81,75,79,75,72,65,72,65,56,59,57,58,52,51,53,49,53,51,50,51,52,50,50,54,50,53,52,52,52,51,54,52,50,51,53,51,51,53,54,51,54,56,48,54,75,73,40,91,68,95,52,96,84,65,84,70,54,76,66,57,45,56,51,48,45,53,51,53,52,51,51,53,52,52,51,56,60,75,74,107

Nearest PDB structures (foldseek):
  2lfh-assembly1_B  TM=8.063E-01  e=8.022E-01  Homo sapiens
  2lfh-assembly1_A  TM=8.272E-01  e=9.991E-01  Homo sapiens

Secondary structure (DSSP, 8-state):
--PPP-----THHHHHHHHHHHHHHHHHHHHHHHHHHHHHHHHHHHHHHHHHHS--S-TT----HHHHHHHHHHHHHHHHHHHHHH-